Protein AF-A0A5A9F446-F1 (afdb_monomer)

Solvent-accessible surface area (backbone atoms only — not comparable to full-atom values): 9061 Å² total; per-residue (Å²): 143,81,90,74,82,76,74,80,66,69,53,64,56,58,34,40,73,33,50,29,67,24,49,44,49,49,41,59,72,68,71,54,53,64,66,54,51,12,60,74,43,64,48,52,54,71,54,45,56,20,44,58,66,33,23,40,86,97,67,76,42,74,45,83,50,59,18,28,50,13,19,19,51,30,15,50,76,72,70,46,64,44,44,70,60,36,80,88,79,65,28,34,51,27,69,52,49,49,49,51,30,40,51,48,7,56,79,64,70,62,89,44,54,56,54,39,61,55,52,20,50,37,39,53,48,97,44,53,57,55,54,57,17,29,56,64,39,33,39,97,86,70,44,78,27,80,37,43,46,35,55,24,12,21,53,36,14,39,71,71,42,44,63,47,46,52,70,89,114

Secondary structure (DSSP, 8-state):
----------SPPPP-PPPHHHHHHHHHHHT--HHHHHHHHT--HHHHHHHHHTB-TTT-PBPPPPTHHHHHHHHHHTTPPPTT-BTTTTBB-HHHHHHHHHHHHHHTT-SSPPPHHHHHHHTT-S-THHHHHHHHTB-TTS-B--B-HHHHHHHHHHHTTPPPP-TT-

Nearest PDB structures (foldseek):
  3rzz-assembly1_A-2  TM=8.572E-01  e=8.083E-01  Streptomyces viridochromogenes
  3gbf-assembly1_A-2  TM=8.250E-01  e=7.220E-01  Streptomyces viridochromogenes
  3g7d-assembly1_A-2  TM=8.232E-01  e=7.639E-01  Streptomyces viridochromogenes
  4yar-assembly1_A  TM=4.688E-01  e=6.450E-01  Streptomyces viridochromogenes
  6ugl-assembly1_B  TM=5.255E-01  e=4.152E+00  Vibrio cholerae O1 str. 2010EL-1786

Radius of gyration: 16.77 Å; Cα contacts (8 Å, |Δi|>4): 287; chains: 1; bounding box: 61×43×39 Å

Sequence (169 aa):
MTSTSDATMPRAVNAAIMTSDAFVCWLHTMQWTHAKAAQELGLSMSRIDEMLRGAKRGTNTPTTIPAYMSLACAALAEGLPPFAWDEEKGVMPPEDFERWRAEMGRELDLGKPVPFRQIAGMLRLSSVETPAYWARGVRRDGKPAPIYRDRALALNALLHGLMPWTAER

pLDDT: mean 90.63, std 13.73, range [35.06, 98.56]

Structure (mmCIF, N/CA/C/O backbone):
data_AF-A0A5A9F446-F1
#
_entry.id   AF-A0A5A9F446-F1
#
loop_
_atom_site.group_PDB
_atom_site.id
_atom_site.type_symbol
_atom_site.label_atom_id
_atom_site.label_alt_id
_atom_site.label_comp_id
_atom_site.label_asym_id
_atom_site.label_entity_id
_atom_site.label_seq_id
_atom_site.pdbx_PDB_ins_code
_atom_site.Cartn_x
_atom_site.Cartn_y
_atom_site.Cartn_z
_atom_site.occupancy
_atom_site.B_iso_or_equiv
_atom_site.auth_seq_id
_atom_site.auth_comp_id
_atom_site.auth_asym_id
_atom_site.auth_atom_id
_atom_site.pdbx_PDB_model_num
ATOM 1 N N . MET A 1 1 ? -38.153 -23.830 5.288 1.00 49.09 1 MET A N 1
ATOM 2 C CA . MET A 1 1 ? -36.780 -24.308 5.546 1.00 49.09 1 MET A CA 1
ATOM 3 C C . MET A 1 1 ? -36.076 -24.453 4.212 1.00 49.09 1 MET A C 1
ATOM 5 O O . MET A 1 1 ? -36.347 -25.404 3.497 1.00 49.09 1 MET A O 1
ATOM 9 N N . THR A 1 2 ? -35.213 -23.499 3.889 1.00 35.06 2 THR A N 1
ATOM 10 C CA . THR A 1 2 ? -34.174 -23.617 2.862 1.00 35.06 2 THR A CA 1
ATOM 11 C C . THR A 1 2 ? -32.970 -22.884 3.428 1.00 35.06 2 THR A C 1
ATOM 13 O O . THR A 1 2 ? -32.864 -21.665 3.342 1.00 35.06 2 THR A O 1
ATOM 16 N N . SER A 1 3 ? -32.126 -23.647 4.119 1.00 43.19 3 SER A N 1
ATOM 17 C CA . SER A 1 3 ? -30.768 -23.242 4.451 1.00 43.19 3 SER A CA 1
ATOM 18 C C . SER A 1 3 ? -29.961 -23.181 3.165 1.00 43.19 3 SER A C 1
ATOM 20 O O . SER A 1 3 ? -29.812 -24.197 2.491 1.00 43.19 3 SER A O 1
ATOM 22 N N . THR A 1 4 ? -29.353 -22.041 2.878 1.00 41.59 4 THR A N 1
ATOM 23 C CA . THR A 1 4 ? -27.961 -22.045 2.432 1.00 41.59 4 THR A CA 1
ATOM 24 C C . THR A 1 4 ? -27.320 -20.797 3.000 1.00 41.59 4 THR A C 1
ATOM 26 O O . THR A 1 4 ? -27.620 -19.676 2.606 1.00 41.59 4 THR A O 1
ATOM 29 N N . SER A 1 5 ? -26.528 -21.026 4.038 1.00 47.19 5 SER A N 1
ATOM 30 C CA . SER A 1 5 ? -25.588 -20.081 4.600 1.00 47.19 5 SER A CA 1
ATOM 31 C C . SER A 1 5 ? -24.676 -19.610 3.475 1.00 47.19 5 SER A C 1
ATOM 33 O O . SER A 1 5 ? -23.777 -20.350 3.079 1.00 47.19 5 SER A O 1
ATOM 35 N N . ASP A 1 6 ? -24.920 -18.416 2.942 1.00 39.94 6 ASP A N 1
ATOM 36 C CA . ASP A 1 6 ? -23.925 -17.766 2.105 1.00 39.94 6 ASP A CA 1
ATOM 37 C C . ASP A 1 6 ? -22.851 -17.278 3.068 1.00 39.94 6 ASP A C 1
ATOM 39 O O . ASP A 1 6 ? -23.027 -16.320 3.825 1.00 39.94 6 ASP A O 1
ATOM 43 N N . ALA A 1 7 ? -21.812 -18.099 3.183 1.00 44.12 7 ALA A N 1
ATOM 44 C CA . ALA A 1 7 ? -20.715 -17.895 4.093 1.00 44.12 7 ALA A CA 1
ATOM 45 C C . ALA A 1 7 ? -20.132 -16.510 3.823 1.00 44.12 7 ALA A C 1
ATOM 47 O O . ALA A 1 7 ? -19.559 -16.254 2.766 1.00 44.12 7 ALA A O 1
ATOM 48 N N . THR A 1 8 ? -20.308 -15.635 4.809 1.00 42.69 8 THR A N 1
ATOM 49 C CA . THR A 1 8 ? -19.660 -14.344 4.983 1.00 42.69 8 THR A CA 1
ATOM 50 C C . THR A 1 8 ? -18.149 -14.528 4.866 1.00 42.69 8 THR A C 1
ATOM 52 O O . THR A 1 8 ? -17.439 -14.671 5.861 1.00 42.69 8 THR A O 1
ATOM 55 N N . MET A 1 9 ? -17.638 -14.582 3.637 1.00 42.84 9 MET A N 1
ATOM 56 C CA . MET A 1 9 ? -16.217 -14.426 3.375 1.00 42.84 9 MET A CA 1
ATOM 57 C C . MET A 1 9 ? -15.836 -13.081 3.998 1.00 42.84 9 MET A C 1
ATOM 59 O O . MET A 1 9 ? -16.507 -12.084 3.710 1.00 42.84 9 MET A O 1
ATOM 63 N N . PRO A 1 10 ? -14.830 -13.010 4.886 1.00 46.47 10 PRO A N 1
ATOM 64 C CA . PRO A 1 10 ? -14.373 -11.719 5.369 1.00 46.47 10 PRO A CA 1
ATOM 65 C C . PRO A 1 10 ? -13.977 -10.888 4.146 1.00 46.47 10 PRO A C 1
ATOM 67 O O . PRO A 1 10 ? -13.062 -11.261 3.415 1.00 46.47 10 PRO A O 1
ATOM 70 N N . ARG A 1 11 ? -14.701 -9.784 3.904 1.00 56.59 11 ARG A N 1
ATOM 71 C CA . ARG A 1 11 ? -14.502 -8.921 2.727 1.00 56.59 11 ARG A CA 1
ATOM 72 C C . ARG A 1 11 ? -13.058 -8.423 2.620 1.00 56.59 11 ARG A C 1
ATOM 74 O O . ARG A 1 11 ? -12.564 -8.230 1.520 1.00 56.59 11 ARG A O 1
ATOM 81 N N . ALA A 1 12 ? -12.345 -8.286 3.740 1.00 58.31 12 ALA A N 1
ATOM 82 C CA . ALA A 1 12 ? -10.907 -8.040 3.717 1.00 58.31 12 ALA A CA 1
ATOM 83 C C . ALA A 1 12 ? -10.097 -9.336 3.653 1.00 58.31 12 ALA A C 1
ATOM 85 O O . ALA A 1 12 ? -10.068 -10.135 4.592 1.00 58.31 12 ALA A O 1
ATOM 86 N N . VAL A 1 13 ? -9.334 -9.453 2.574 1.00 69.69 13 VAL A N 1
ATOM 87 C CA . VAL A 1 13 ? -8.358 -10.514 2.347 1.00 69.69 13 VAL A CA 1
ATOM 88 C C . VAL A 1 13 ? -6.972 -9.977 2.686 1.00 69.69 13 VAL A C 1
ATOM 90 O O . VAL A 1 13 ? -6.644 -8.829 2.383 1.00 69.69 13 VAL A O 1
ATOM 93 N N . ASN A 1 14 ? -6.136 -10.792 3.329 1.00 75.50 14 ASN A N 1
ATOM 94 C CA . ASN A 1 14 ? -4.763 -10.383 3.612 1.00 75.50 14 ASN A CA 1
ATOM 95 C C . ASN A 1 14 ? -3.980 -10.213 2.306 1.00 75.50 14 ASN A C 1
ATOM 97 O O . ASN A 1 14 ? -4.058 -11.052 1.411 1.00 75.50 14 ASN A O 1
ATOM 101 N N . ALA A 1 15 ? -3.152 -9.175 2.245 1.00 69.38 15 ALA A N 1
ATOM 102 C CA . ALA A 1 15 ? -2.220 -8.959 1.156 1.00 69.38 15 ALA A CA 1
ATOM 103 C C . ALA A 1 15 ? -1.286 -10.170 0.970 1.00 69.38 15 ALA A C 1
ATOM 105 O O . ALA A 1 15 ? -0.767 -10.739 1.943 1.00 69.38 15 ALA A O 1
ATOM 106 N N . ALA A 1 16 ? -1.027 -10.524 -0.288 1.00 79.75 16 ALA A N 1
ATOM 107 C CA . ALA A 1 16 ? -0.102 -11.583 -0.671 1.00 79.75 16 ALA A CA 1
ATOM 108 C C . ALA A 1 16 ? 1.198 -10.984 -1.217 1.00 79.75 16 ALA A C 1
ATOM 110 O O . ALA A 1 16 ? 1.198 -9.901 -1.802 1.00 79.75 16 ALA A O 1
ATOM 111 N N . ILE A 1 17 ? 2.323 -11.673 -1.010 1.00 84.19 17 ILE A N 1
ATOM 112 C CA . ILE A 1 17 ? 3.588 -11.263 -1.629 1.00 84.19 17 ILE A CA 1
ATOM 113 C C . ILE A 1 17 ? 3.426 -11.393 -3.144 1.00 84.19 17 ILE A C 1
ATOM 115 O O . ILE A 1 17 ? 3.103 -12.467 -3.643 1.00 84.19 17 ILE A O 1
ATOM 119 N N . MET A 1 18 ? 3.658 -10.295 -3.857 1.00 87.56 18 MET A N 1
ATOM 120 C CA . MET A 1 18 ? 3.643 -10.265 -5.314 1.00 87.56 18 MET A CA 1
ATOM 121 C C . MET A 1 18 ? 5.023 -10.674 -5.836 1.00 87.56 18 MET A C 1
ATO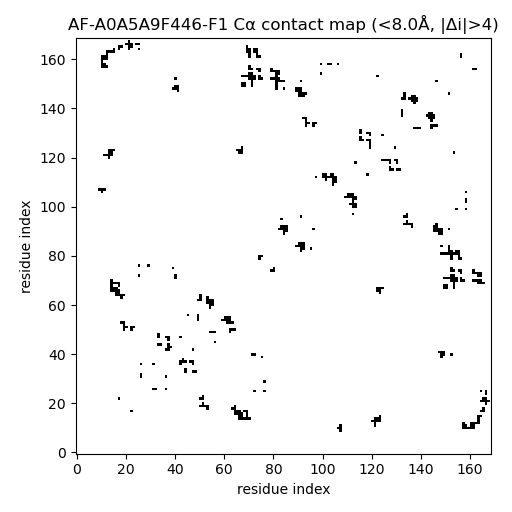M 123 O O . MET A 1 18 ? 6.042 -10.184 -5.348 1.00 87.56 18 MET A O 1
ATOM 127 N N . THR A 1 19 ? 5.080 -11.576 -6.810 1.00 89.69 19 THR A N 1
ATOM 128 C CA . THR A 1 19 ? 6.338 -11.923 -7.486 1.00 89.69 19 THR A CA 1
ATOM 129 C C . THR A 1 19 ? 6.636 -10.939 -8.616 1.00 89.69 19 THR A C 1
ATOM 131 O O . THR A 1 19 ? 5.754 -10.201 -9.060 1.00 89.69 19 THR A O 1
ATOM 134 N N . SER A 1 20 ? 7.883 -10.941 -9.097 1.00 92.62 20 SER A N 1
ATOM 135 C CA . SER A 1 20 ? 8.272 -10.201 -10.305 1.00 92.62 20 SER A CA 1
ATOM 136 C C . SER A 1 20 ? 7.387 -10.587 -11.492 1.00 92.62 20 SER A C 1
ATOM 138 O O . SER A 1 20 ? 6.848 -9.713 -12.160 1.00 92.62 20 SER A O 1
ATOM 140 N N . ASP A 1 21 ? 7.158 -11.887 -11.688 1.00 91.62 21 ASP A N 1
ATOM 141 C CA . ASP A 1 21 ? 6.336 -12.409 -12.784 1.00 91.62 21 ASP A CA 1
ATOM 142 C C . ASP A 1 21 ? 4.885 -11.931 -12.680 1.00 91.62 21 ASP A C 1
ATOM 144 O O . ASP A 1 21 ? 4.328 -11.436 -13.655 1.00 91.62 21 ASP A O 1
ATOM 148 N N . ALA A 1 22 ? 4.293 -11.966 -11.480 1.00 92.62 22 ALA A N 1
ATOM 149 C CA . ALA A 1 22 ? 2.954 -11.424 -11.260 1.00 92.62 22 ALA A CA 1
ATOM 150 C C . ALA A 1 22 ? 2.886 -9.920 -11.574 1.00 92.62 22 ALA A C 1
ATOM 152 O O . ALA A 1 22 ? 1.883 -9.447 -12.109 1.00 92.62 22 ALA A O 1
ATOM 153 N N . PHE A 1 23 ? 3.942 -9.163 -11.257 1.00 95.94 23 PHE A N 1
ATOM 154 C CA . PHE A 1 23 ? 4.018 -7.732 -11.558 1.00 95.94 23 PHE A CA 1
ATOM 155 C C . PHE A 1 23 ? 4.180 -7.456 -13.057 1.00 95.94 23 PHE A C 1
ATOM 157 O O . PHE A 1 23 ? 3.561 -6.527 -13.574 1.00 95.94 23 PHE A O 1
ATOM 164 N N . VAL A 1 24 ? 4.938 -8.291 -13.773 1.00 95.31 24 VAL A N 1
ATOM 165 C CA . VAL A 1 24 ? 5.030 -8.254 -15.240 1.00 95.31 24 VAL A CA 1
ATOM 166 C C . VAL A 1 24 ? 3.666 -8.547 -15.873 1.00 95.31 24 VAL A C 1
ATOM 168 O O . VAL A 1 24 ? 3.224 -7.780 -16.727 1.00 95.31 24 VAL A O 1
ATOM 171 N N . CYS A 1 25 ? 2.967 -9.595 -15.423 1.00 95.06 25 CYS A N 1
ATOM 172 C CA . CYS A 1 25 ? 1.619 -9.932 -15.891 1.00 95.06 25 CYS A CA 1
ATOM 173 C C . CYS A 1 25 ? 0.627 -8.788 -15.657 1.00 95.06 25 CYS A C 1
ATOM 175 O O . CYS A 1 25 ? -0.120 -8.425 -16.567 1.00 95.06 25 CYS A O 1
ATOM 177 N N . TRP A 1 26 ? 0.650 -8.180 -14.466 1.00 97.00 26 TRP A N 1
ATOM 178 C CA . TRP A 1 26 ? -0.162 -7.001 -14.167 1.00 97.00 26 TRP A CA 1
ATOM 179 C C . TRP A 1 26 ? 0.131 -5.862 -15.146 1.00 97.00 26 TRP A C 1
ATOM 181 O O . TRP A 1 26 ? -0.781 -5.365 -15.801 1.00 97.00 26 TRP A O 1
ATOM 191 N N . LEU A 1 27 ? 1.402 -5.481 -15.305 1.00 97.12 27 LEU A N 1
ATOM 192 C CA . LEU A 1 27 ? 1.781 -4.359 -16.162 1.00 97.12 27 LEU A CA 1
ATOM 193 C C . LEU A 1 27 ? 1.380 -4.589 -17.626 1.00 97.12 27 LEU A C 1
ATOM 195 O O . LEU A 1 27 ? 0.895 -3.670 -18.288 1.00 97.12 27 LEU A O 1
ATOM 199 N N . HIS A 1 28 ? 1.551 -5.822 -18.110 1.00 95.56 28 HIS A N 1
ATOM 200 C CA . HIS A 1 28 ? 1.115 -6.231 -19.441 1.00 95.56 28 HIS A CA 1
ATOM 201 C C . HIS A 1 28 ? -0.408 -6.127 -19.597 1.00 95.56 28 HIS A C 1
ATOM 203 O O . HIS A 1 28 ? -0.884 -5.598 -20.599 1.00 95.56 28 HIS A O 1
ATOM 209 N N . THR A 1 29 ? -1.171 -6.561 -18.589 1.00 96.25 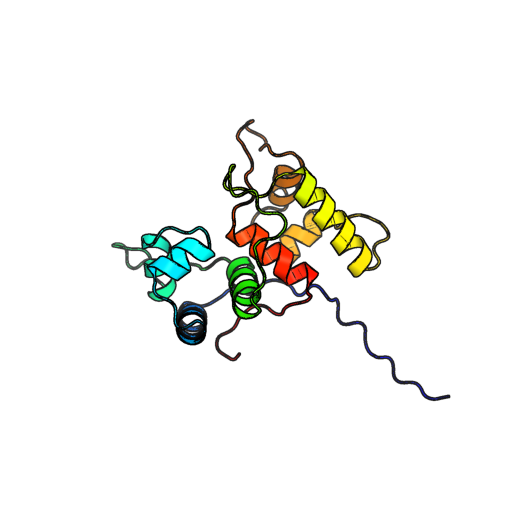29 THR A N 1
ATOM 210 C CA . THR A 1 29 ? -2.641 -6.464 -18.575 1.00 96.25 29 THR A CA 1
ATOM 211 C C . THR A 1 29 ? -3.112 -5.017 -18.632 1.00 96.25 29 THR A C 1
ATOM 213 O O . THR A 1 29 ? -4.030 -4.693 -19.381 1.00 96.25 29 THR A O 1
ATOM 216 N N . MET A 1 30 ? -2.440 -4.126 -17.904 1.00 97.50 30 MET A N 1
ATOM 217 C CA . MET A 1 30 ? -2.752 -2.698 -17.929 1.00 97.50 30 MET A CA 1
ATOM 218 C C . MET A 1 30 ? -2.393 -2.024 -19.261 1.00 97.50 30 MET A C 1
ATOM 220 O O . MET A 1 30 ? -2.850 -0.912 -19.515 1.00 97.50 30 MET A O 1
ATOM 224 N N . GLN A 1 31 ? -1.562 -2.659 -20.099 1.00 97.50 31 GLN A N 1
ATOM 225 C CA . GLN A 1 31 ? -0.997 -2.070 -21.321 1.00 97.50 31 GLN A CA 1
ATOM 226 C C . GLN A 1 31 ? -0.290 -0.730 -21.054 1.00 97.50 31 GLN A C 1
ATOM 228 O O . GLN A 1 31 ? -0.354 0.214 -21.845 1.00 97.50 31 GLN A O 1
ATOM 233 N N . TRP A 1 32 ? 0.374 -0.620 -19.903 1.00 97.75 32 TRP A N 1
ATOM 234 C CA . TRP A 1 32 ? 1.020 0.614 -19.468 1.00 97.75 32 TRP A CA 1
ATOM 235 C C . TRP A 1 32 ? 2.522 0.610 -19.723 1.00 97.75 32 TRP A C 1
ATOM 237 O O . TRP A 1 32 ? 3.195 -0.418 -19.698 1.00 97.75 32 TRP A O 1
ATOM 247 N N . THR A 1 33 ? 3.073 1.810 -19.900 1.00 97.56 33 THR A N 1
ATOM 248 C CA . THR A 1 33 ? 4.523 2.018 -19.877 1.00 97.56 33 THR A CA 1
ATOM 249 C C . THR A 1 33 ? 5.045 1.993 -18.440 1.00 97.56 33 THR A C 1
ATOM 251 O O . THR A 1 33 ? 4.305 2.256 -17.488 1.00 97.56 33 THR A O 1
ATOM 254 N N . HIS A 1 34 ? 6.352 1.767 -18.262 1.00 97.31 34 HIS A N 1
ATOM 255 C CA . HIS A 1 34 ? 6.980 1.823 -16.933 1.00 97.31 34 HIS A CA 1
ATOM 256 C C . HIS A 1 34 ? 6.788 3.201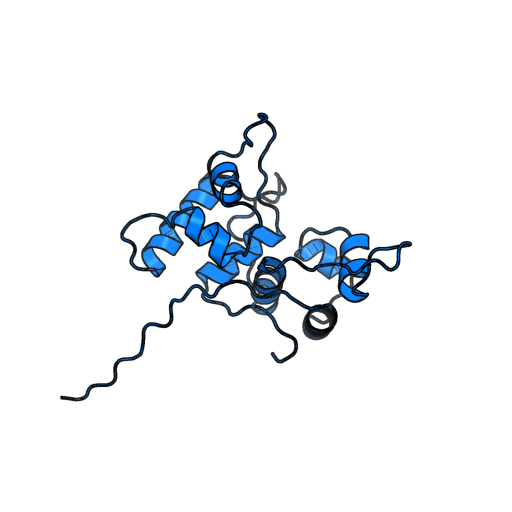 -16.280 1.00 97.31 34 HIS A C 1
ATOM 258 O O . HIS A 1 34 ? 6.570 3.290 -15.075 1.00 97.31 34 HIS A O 1
ATOM 264 N N . ALA A 1 35 ? 6.833 4.274 -17.078 1.00 98.12 35 ALA A N 1
ATOM 265 C CA . ALA A 1 35 ? 6.612 5.638 -16.608 1.00 98.12 35 ALA A CA 1
ATOM 266 C C . ALA A 1 35 ? 5.175 5.845 -16.105 1.00 98.12 35 ALA A C 1
ATOM 268 O O . ALA A 1 35 ? 4.979 6.421 -15.037 1.00 98.12 35 ALA A O 1
ATOM 269 N N . LYS A 1 36 ? 4.176 5.318 -16.826 1.00 98.06 36 LYS A N 1
ATOM 270 C CA . LYS A 1 36 ? 2.776 5.375 -16.393 1.00 98.06 36 LYS A CA 1
ATOM 271 C C . LYS A 1 36 ? 2.556 4.572 -15.110 1.00 98.06 36 LYS A C 1
ATOM 273 O O . LYS A 1 36 ? 1.944 5.084 -14.181 1.00 98.06 36 LYS A O 1
ATOM 278 N N . ALA A 1 37 ? 3.111 3.365 -15.017 1.00 97.88 37 ALA A N 1
ATOM 279 C CA . ALA A 1 37 ? 3.026 2.554 -13.803 1.00 97.88 37 ALA A CA 1
ATOM 280 C C . ALA A 1 37 ? 3.704 3.228 -12.598 1.00 97.88 37 ALA A C 1
ATOM 282 O O . ALA A 1 37 ? 3.148 3.229 -11.502 1.00 97.88 37 ALA A O 1
ATOM 283 N N . ALA A 1 38 ? 4.875 3.843 -12.805 1.00 97.94 38 ALA A N 1
ATOM 284 C CA . ALA A 1 38 ? 5.570 4.628 -11.787 1.00 97.94 38 ALA A CA 1
ATOM 285 C C . ALA A 1 38 ? 4.683 5.770 -11.270 1.00 97.94 38 ALA A C 1
ATOM 287 O O . ALA A 1 38 ? 4.510 5.915 -10.062 1.00 97.94 38 ALA A O 1
ATOM 288 N N . GLN A 1 39 ? 4.073 6.528 -12.183 1.00 97.31 39 GLN A N 1
ATOM 289 C CA . GLN A 1 39 ? 3.162 7.615 -11.842 1.00 97.31 39 GLN A CA 1
ATOM 290 C C . GLN A 1 39 ? 1.938 7.115 -11.062 1.00 97.31 39 GLN A C 1
ATOM 292 O O . GLN A 1 39 ? 1.654 7.632 -9.984 1.00 97.31 39 GLN A O 1
ATOM 297 N N . GLU A 1 40 ? 1.234 6.098 -11.566 1.00 97.81 40 GLU A N 1
ATOM 298 C CA . GLU A 1 40 ? -0.018 5.639 -10.951 1.00 97.81 40 GLU A CA 1
ATOM 299 C C . GLU A 1 40 ? 0.186 4.978 -9.588 1.00 97.81 40 GLU A C 1
ATOM 301 O O . GLU A 1 40 ? -0.627 5.174 -8.685 1.00 97.81 40 GLU A O 1
ATOM 306 N N . LEU A 1 41 ? 1.295 4.258 -9.398 1.00 97.56 41 LEU A N 1
ATOM 307 C CA . LEU A 1 41 ? 1.651 3.668 -8.105 1.00 97.56 41 LEU A CA 1
ATOM 308 C C . LEU A 1 41 ? 2.326 4.670 -7.152 1.00 97.56 41 LEU A C 1
ATOM 310 O O . LEU A 1 41 ? 2.487 4.371 -5.969 1.00 97.56 41 LEU A O 1
ATOM 314 N N . GLY A 1 42 ? 2.741 5.845 -7.635 1.00 96.75 42 GLY A N 1
ATOM 315 C CA . GLY A 1 42 ? 3.529 6.805 -6.856 1.00 96.75 42 GLY A CA 1
ATOM 316 C C . GLY A 1 42 ? 4.931 6.287 -6.509 1.00 96.75 42 GLY A C 1
ATOM 317 O O . GLY A 1 42 ? 5.418 6.485 -5.396 1.00 96.75 42 GLY A O 1
ATOM 318 N N . LEU A 1 43 ? 5.572 5.584 -7.445 1.00 96.75 43 LEU A N 1
ATOM 319 C CA . LEU A 1 43 ? 6.912 5.011 -7.313 1.00 96.75 43 LEU A CA 1
ATOM 320 C C . LEU A 1 43 ? 7.894 5.686 -8.275 1.00 96.75 43 LEU A C 1
ATOM 322 O O . LEU A 1 43 ? 7.513 6.314 -9.257 1.00 96.75 43 LEU A O 1
ATOM 326 N N . SER A 1 44 ? 9.194 5.522 -8.029 1.00 96.19 44 SER A N 1
ATOM 327 C CA . SER A 1 44 ? 10.208 5.925 -9.006 1.00 96.19 44 SER A CA 1
ATOM 328 C C . SER A 1 44 ? 10.295 4.916 -10.155 1.00 96.19 44 SER A C 1
ATOM 330 O O . SER A 1 44 ? 10.084 3.718 -9.958 1.00 96.19 44 SER A O 1
ATOM 332 N N . MET A 1 45 ? 10.705 5.368 -11.346 1.00 96.69 45 MET A N 1
ATOM 333 C CA . MET A 1 45 ? 10.972 4.461 -12.475 1.00 96.69 45 MET A CA 1
ATOM 334 C C . MET A 1 45 ? 11.999 3.383 -12.116 1.00 96.69 45 MET A C 1
ATOM 336 O O . MET A 1 45 ? 11.796 2.213 -12.415 1.00 96.69 45 MET A O 1
ATOM 340 N N . SER A 1 46 ? 13.056 3.753 -11.381 1.00 94.88 46 SER A N 1
ATOM 341 C CA . SER A 1 46 ? 14.052 2.781 -10.917 1.00 94.88 46 SER A CA 1
ATOM 342 C C . SER A 1 46 ? 13.421 1.683 -10.062 1.00 94.88 46 SER A C 1
ATOM 344 O O . SER A 1 46 ? 13.861 0.539 -10.129 1.00 94.88 46 SER A O 1
ATOM 346 N N . ARG A 1 47 ? 12.402 2.008 -9.255 1.00 95.06 47 ARG A N 1
ATOM 347 C CA . ARG A 1 47 ? 11.703 1.011 -8.447 1.00 95.06 47 ARG A CA 1
ATOM 348 C C . ARG A 1 47 ? 10.860 0.080 -9.316 1.00 95.06 47 ARG A C 1
ATOM 350 O O . ARG A 1 47 ? 10.889 -1.122 -9.072 1.00 95.06 47 ARG A O 1
ATOM 357 N N . ILE A 1 48 ? 10.172 0.608 -10.328 1.00 96.69 48 ILE A N 1
ATOM 358 C CA . ILE A 1 48 ? 9.442 -0.203 -11.316 1.00 96.69 48 ILE A CA 1
ATOM 359 C C . ILE A 1 48 ? 10.394 -1.180 -12.012 1.00 96.69 48 ILE A C 1
ATOM 361 O O . ILE A 1 48 ? 10.138 -2.381 -12.019 1.00 96.69 48 ILE A O 1
ATOM 365 N N . ASP A 1 49 ? 11.538 -0.697 -12.496 1.00 95.12 49 ASP A N 1
ATOM 366 C CA . ASP A 1 49 ? 12.520 -1.536 -13.187 1.00 95.12 49 ASP A CA 1
ATOM 367 C C . ASP A 1 49 ? 13.102 -2.631 -12.280 1.00 95.12 49 ASP A C 1
ATOM 369 O O . ASP A 1 49 ? 13.395 -3.734 -12.734 1.00 95.12 49 ASP A O 1
ATOM 373 N N . GLU A 1 50 ? 13.310 -2.347 -10.991 1.00 94.56 50 GLU A N 1
ATOM 374 C CA . GLU A 1 50 ? 13.689 -3.372 -10.013 1.00 94.56 50 GLU A CA 1
ATOM 375 C C . GLU A 1 50 ? 12.603 -4.418 -9.826 1.00 94.56 50 GLU A C 1
ATOM 377 O O . GLU A 1 50 ? 12.917 -5.606 -9.844 1.00 94.56 50 GLU A O 1
ATOM 382 N N . MET A 1 51 ? 11.352 -3.988 -9.655 1.00 94.81 51 MET A N 1
ATOM 383 C CA . MET A 1 51 ? 10.215 -4.882 -9.440 1.00 94.81 51 MET A CA 1
ATOM 384 C C . MET A 1 51 ? 9.968 -5.801 -10.636 1.00 94.81 51 MET A C 1
ATOM 386 O O . MET A 1 51 ? 9.688 -6.969 -10.412 1.00 94.81 51 MET A O 1
ATOM 390 N N . LEU A 1 52 ? 10.137 -5.307 -11.867 1.00 94.25 52 LEU A N 1
ATOM 391 C CA . LEU A 1 52 ? 10.020 -6.103 -13.095 1.00 94.25 52 LEU A CA 1
ATOM 392 C C . LEU A 1 52 ? 11.177 -7.088 -13.292 1.00 94.25 52 LEU A C 1
ATOM 394 O O . LEU A 1 52 ? 10.995 -8.144 -13.888 1.00 94.25 52 LEU A O 1
ATOM 398 N N . ARG A 1 53 ? 12.378 -6.740 -12.816 1.00 92.31 53 ARG A N 1
ATOM 399 C CA . ARG A 1 53 ? 13.567 -7.602 -12.904 1.00 92.31 53 ARG A CA 1
ATOM 400 C C . ARG A 1 53 ? 13.610 -8.665 -11.808 1.00 92.31 53 ARG A C 1
ATOM 402 O O . ARG A 1 53 ? 14.358 -9.629 -11.924 1.00 92.31 53 ARG A O 1
ATOM 409 N N . GLY A 1 54 ? 12.932 -8.437 -10.687 1.00 91.56 54 GLY A N 1
ATOM 410 C CA . GLY A 1 54 ? 13.067 -9.271 -9.495 1.00 91.56 54 GLY A CA 1
ATOM 411 C C . GLY A 1 54 ? 14.374 -9.044 -8.718 1.00 91.56 54 GLY A C 1
ATOM 412 O O . GLY A 1 54 ? 14.627 -9.736 -7.734 1.00 91.56 54 GLY A O 1
ATOM 413 N N . ALA A 1 55 ? 15.200 -8.061 -9.100 1.00 89.94 55 ALA A N 1
ATOM 414 C CA . ALA A 1 55 ? 16.497 -7.787 -8.475 1.00 89.94 55 ALA A CA 1
ATOM 415 C C . ALA A 1 55 ? 16.834 -6.288 -8.428 1.00 89.94 55 ALA A C 1
ATOM 417 O O . ALA A 1 55 ? 16.525 -5.528 -9.355 1.00 89.94 55 ALA A O 1
ATOM 418 N N . LYS A 1 56 ? 17.509 -5.877 -7.348 1.00 86.06 56 LYS A N 1
ATOM 419 C CA . LYS A 1 56 ? 18.032 -4.522 -7.137 1.00 86.06 56 LYS A CA 1
ATOM 420 C C . LYS A 1 56 ? 19.060 -4.154 -8.199 1.00 86.06 56 LYS A C 1
ATOM 422 O O . LYS A 1 56 ? 19.850 -4.992 -8.645 1.00 86.06 56 LYS A O 1
ATOM 427 N N . ARG A 1 57 ? 19.080 -2.879 -8.584 1.00 83.31 57 ARG A N 1
ATOM 428 C CA . ARG A 1 57 ? 20.008 -2.391 -9.607 1.00 83.31 57 ARG A CA 1
ATOM 429 C C . ARG A 1 57 ? 21.460 -2.512 -9.126 1.00 83.31 57 ARG A C 1
ATOM 431 O O . ARG A 1 57 ? 21.803 -2.041 -8.049 1.00 83.31 57 ARG A O 1
ATOM 438 N N . GLY A 1 58 ? 22.319 -3.115 -9.948 1.00 84.25 58 GLY A N 1
ATOM 439 C CA . GLY A 1 58 ? 23.771 -3.152 -9.731 1.00 84.25 58 GLY A CA 1
ATOM 440 C C . GLY A 1 58 ? 24.283 -4.170 -8.706 1.00 84.25 58 GLY A C 1
ATOM 441 O O . GLY A 1 58 ? 25.492 -4.347 -8.624 1.00 84.25 58 GLY A O 1
ATOM 442 N N . THR A 1 59 ? 23.416 -4.857 -7.953 1.00 80.81 59 THR A N 1
ATOM 443 C CA . THR A 1 59 ? 23.858 -5.789 -6.894 1.00 80.81 59 THR A CA 1
ATOM 444 C C . THR A 1 59 ? 23.380 -7.231 -7.073 1.00 80.81 59 THR A C 1
ATOM 446 O O . THR A 1 59 ? 23.732 -8.076 -6.253 1.00 80.81 59 THR A O 1
ATOM 449 N N . ASN A 1 60 ? 22.543 -7.522 -8.084 1.00 79.50 60 ASN A N 1
ATOM 450 C CA . ASN A 1 60 ? 21.837 -8.806 -8.281 1.00 79.50 60 ASN A CA 1
ATOM 451 C C . ASN A 1 60 ? 21.091 -9.328 -7.037 1.00 79.50 60 ASN A C 1
ATOM 453 O O . ASN A 1 60 ? 20.637 -10.469 -7.001 1.00 79.50 60 ASN A O 1
ATOM 457 N N . THR A 1 61 ? 20.930 -8.497 -6.006 1.00 86.44 61 THR A N 1
ATOM 458 C CA . THR A 1 61 ? 20.219 -8.872 -4.789 1.00 86.44 61 THR A CA 1
ATOM 459 C C . THR A 1 61 ? 18.733 -8.962 -5.109 1.00 86.44 61 THR A C 1
ATOM 461 O O . THR A 1 61 ? 18.213 -8.009 -5.697 1.00 86.44 61 THR A O 1
ATOM 464 N N . PRO A 1 62 ? 18.027 -10.027 -4.697 1.00 85.44 62 PRO A N 1
ATOM 465 C CA . PRO A 1 62 ? 16.592 -10.131 -4.912 1.00 85.44 62 PRO A CA 1
ATOM 466 C C . PRO A 1 62 ? 15.852 -8.889 -4.412 1.00 85.44 62 PRO A C 1
ATOM 468 O O . PRO A 1 62 ? 16.124 -8.372 -3.322 1.00 85.44 62 PRO A O 1
ATOM 471 N N . THR A 1 63 ? 14.922 -8.392 -5.222 1.00 86.56 63 THR A N 1
ATOM 472 C CA . THR A 1 63 ? 14.003 -7.341 -4.798 1.00 86.56 63 THR A CA 1
ATOM 473 C C . THR A 1 63 ? 12.765 -7.994 -4.207 1.00 86.56 63 THR A C 1
ATOM 475 O O . THR A 1 63 ? 12.190 -8.913 -4.784 1.00 86.56 63 THR A O 1
ATOM 478 N N . THR A 1 64 ? 12.327 -7.518 -3.050 1.00 85.25 64 THR A N 1
ATOM 479 C CA . THR A 1 64 ? 11.036 -7.921 -2.493 1.00 85.25 64 THR A CA 1
ATOM 480 C C . THR A 1 64 ? 9.994 -6.897 -2.909 1.00 85.25 64 THR A C 1
ATOM 482 O O . THR A 1 64 ? 10.181 -5.698 -2.673 1.00 85.25 64 THR A O 1
ATOM 485 N N . ILE A 1 65 ? 8.895 -7.353 -3.509 1.00 91.31 65 ILE A N 1
ATOM 486 C CA . ILE A 1 65 ? 7.703 -6.529 -3.702 1.00 91.31 65 ILE A CA 1
ATOM 487 C C . ILE A 1 65 ? 6.857 -6.647 -2.428 1.00 91.31 65 ILE A C 1
ATOM 489 O O . ILE A 1 65 ? 6.475 -7.757 -2.050 1.00 91.31 65 ILE A O 1
ATOM 493 N N . PRO A 1 66 ? 6.589 -5.537 -1.718 1.00 90.88 66 PRO A N 1
ATOM 494 C CA . PRO A 1 66 ? 5.768 -5.575 -0.517 1.00 90.88 66 PRO A CA 1
ATOM 495 C C . PRO A 1 66 ? 4.369 -6.107 -0.814 1.00 90.88 66 PRO A C 1
ATOM 497 O O . PRO A 1 66 ? 3.788 -5.790 -1.847 1.00 90.88 66 PRO A O 1
ATOM 500 N N . ALA A 1 67 ? 3.803 -6.870 0.117 1.00 91.69 67 ALA A N 1
ATOM 501 C CA . ALA A 1 67 ? 2.540 -7.556 -0.117 1.00 91.69 67 ALA A CA 1
ATOM 502 C C . ALA A 1 67 ? 1.383 -6.598 -0.438 1.00 91.69 67 ALA A C 1
ATOM 504 O O . ALA A 1 67 ? 0.626 -6.866 -1.363 1.00 91.69 67 ALA A O 1
ATOM 505 N N . TYR A 1 68 ? 1.272 -5.448 0.239 1.00 95.06 68 TYR A N 1
ATOM 506 C CA . TYR A 1 68 ? 0.233 -4.451 -0.064 1.00 95.06 68 TYR A CA 1
ATOM 507 C C . TYR A 1 68 ? 0.261 -3.961 -1.525 1.00 95.06 68 TYR A C 1
ATOM 509 O O . TYR A 1 68 ? -0.745 -3.463 -2.017 1.00 95.06 68 TYR A O 1
ATOM 517 N N . MET A 1 69 ? 1.381 -4.116 -2.241 1.00 96.56 69 MET A N 1
ATOM 518 C CA . MET A 1 69 ? 1.476 -3.745 -3.652 1.00 96.56 69 MET A CA 1
ATOM 519 C C . MET A 1 69 ? 0.568 -4.605 -4.534 1.00 96.56 69 MET A C 1
ATOM 521 O O . MET A 1 69 ? 0.027 -4.100 -5.509 1.00 96.56 69 MET A O 1
ATOM 525 N N . SER A 1 70 ? 0.342 -5.872 -4.168 1.00 96.50 70 SER A N 1
ATOM 526 C CA . SER A 1 70 ? -0.618 -6.737 -4.869 1.00 96.50 70 SER A CA 1
ATOM 527 C C . SER A 1 70 ? -2.042 -6.172 -4.814 1.00 96.50 70 SER A C 1
ATOM 529 O O . SER A 1 70 ? -2.764 -6.229 -5.805 1.00 96.50 70 SER A O 1
ATOM 531 N N . LEU A 1 71 ? -2.430 -5.572 -3.683 1.00 97.44 71 LEU A N 1
ATOM 532 C CA . LEU A 1 71 ? -3.712 -4.886 -3.513 1.00 97.44 71 LEU A CA 1
ATOM 533 C C . LEU A 1 71 ? -3.734 -3.552 -4.261 1.00 97.44 71 LEU A C 1
ATOM 535 O O . LEU A 1 71 ? -4.726 -3.233 -4.905 1.00 97.44 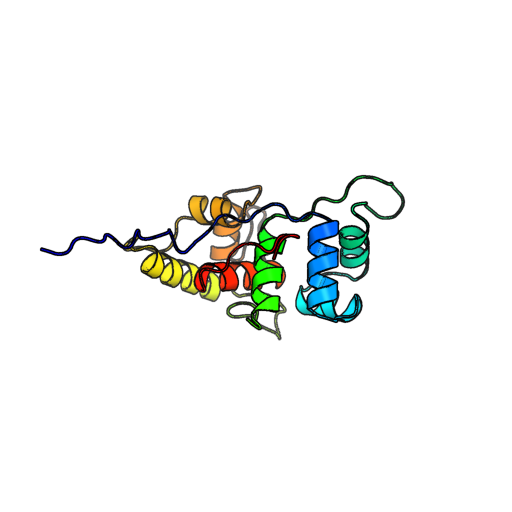71 LEU A O 1
ATOM 539 N N . ALA A 1 72 ? -2.637 -2.791 -4.230 1.00 98.12 72 ALA A N 1
ATOM 540 C CA . ALA A 1 72 ? -2.538 -1.545 -4.988 1.00 98.12 72 ALA A CA 1
ATOM 541 C C . ALA A 1 72 ? -2.686 -1.778 -6.504 1.00 98.12 72 ALA A C 1
ATOM 543 O O . ALA A 1 72 ? -3.424 -1.062 -7.177 1.00 98.12 72 ALA A O 1
ATOM 544 N N . CYS A 1 73 ? -2.036 -2.821 -7.025 1.00 98.12 73 CYS A N 1
ATOM 545 C CA . CYS A 1 73 ? -2.165 -3.251 -8.416 1.00 98.12 73 CYS A CA 1
ATOM 546 C C . CYS A 1 73 ? -3.594 -3.716 -8.732 1.00 98.12 73 CYS A C 1
ATOM 548 O O . CYS A 1 73 ? -4.127 -3.366 -9.783 1.00 98.12 73 CYS A O 1
ATOM 550 N N . ALA A 1 74 ? -4.233 -4.453 -7.815 1.00 97.31 74 ALA A N 1
ATOM 551 C CA . AL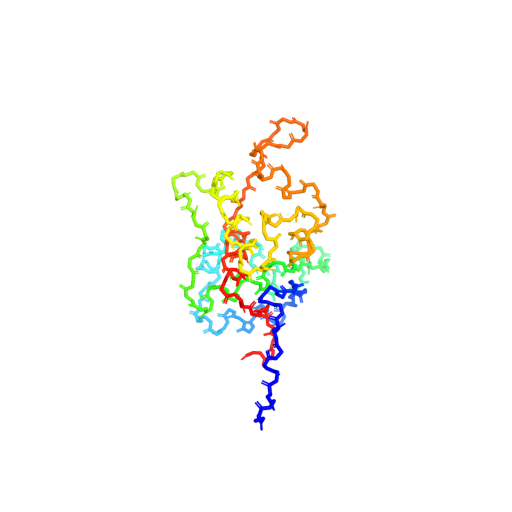A A 1 74 ? -5.626 -4.869 -7.964 1.00 97.31 74 ALA A CA 1
ATOM 552 C C . ALA A 1 74 ? -6.589 -3.673 -8.020 1.00 97.31 74 ALA A C 1
ATOM 554 O O . ALA A 1 74 ? -7.443 -3.651 -8.897 1.00 97.31 74 ALA A O 1
ATOM 555 N N . ALA A 1 75 ? -6.419 -2.662 -7.158 1.00 98.12 75 ALA A N 1
ATOM 556 C CA . ALA A 1 75 ? -7.207 -1.428 -7.220 1.00 98.12 75 ALA A CA 1
ATOM 557 C C . ALA A 1 75 ? -7.105 -0.764 -8.598 1.00 98.12 75 ALA A C 1
ATOM 559 O O . ALA A 1 75 ? -8.126 -0.473 -9.211 1.00 98.12 75 ALA A O 1
ATOM 560 N N . LEU A 1 76 ? -5.886 -0.581 -9.112 1.00 98.44 76 LEU A N 1
ATOM 561 C CA . LEU A 1 76 ? -5.680 0.048 -10.418 1.00 98.44 76 LEU A CA 1
ATOM 562 C C . LEU A 1 76 ? -6.261 -0.775 -11.573 1.00 98.44 76 LEU A C 1
ATOM 564 O O . LEU A 1 76 ? -6.801 -0.192 -12.510 1.00 98.44 76 LEU A O 1
ATOM 568 N N . ALA A 1 77 ? -6.181 -2.106 -11.506 1.00 97.75 77 ALA A N 1
ATOM 569 C CA . ALA A 1 77 ? -6.772 -2.985 -12.515 1.00 97.75 77 ALA A CA 1
ATOM 570 C C . ALA A 1 77 ? -8.306 -2.895 -12.558 1.00 97.75 77 ALA A C 1
ATOM 572 O O . ALA A 1 77 ? -8.890 -2.990 -13.632 1.00 97.75 77 ALA A O 1
ATOM 573 N N . GLU A 1 78 ? -8.945 -2.638 -11.415 1.00 97.44 78 GLU A N 1
ATOM 574 C CA . GLU A 1 78 ? -10.386 -2.360 -11.317 1.00 97.44 78 GLU A CA 1
ATOM 575 C C . GLU A 1 78 ? -10.739 -0.885 -11.590 1.00 97.44 78 GLU A C 1
ATOM 577 O O . GLU A 1 78 ? -11.885 -0.470 -11.428 1.00 97.44 78 GLU A O 1
ATOM 582 N N . GLY A 1 79 ? -9.763 -0.054 -11.972 1.00 97.81 79 GLY A N 1
ATOM 583 C CA . GLY A 1 79 ? -9.975 1.374 -12.215 1.00 97.81 79 GLY A CA 1
ATOM 584 C C . GLY A 1 79 ? -10.237 2.199 -10.950 1.00 97.81 79 GLY A C 1
ATOM 585 O O . GLY A 1 79 ? -10.739 3.319 -11.044 1.00 97.81 79 GLY A O 1
ATOM 586 N N . LEU A 1 80 ? -9.903 1.678 -9.765 1.00 97.88 80 LEU A N 1
ATOM 587 C CA . LEU A 1 80 ? -10.072 2.398 -8.506 1.00 97.88 80 LEU A CA 1
ATOM 588 C C . LEU A 1 80 ? -8.944 3.421 -8.289 1.00 97.88 80 LEU A C 1
ATOM 590 O O . LEU A 1 80 ? -7.763 3.082 -8.426 1.00 97.88 80 LEU A O 1
ATOM 594 N N . PRO A 1 81 ? -9.273 4.657 -7.873 1.00 97.50 81 PRO A N 1
ATOM 595 C CA . PRO A 1 81 ? -8.273 5.645 -7.490 1.00 97.50 81 PRO A CA 1
ATOM 596 C C . PRO A 1 81 ? -7.677 5.331 -6.103 1.00 97.50 81 PRO A C 1
ATOM 598 O O . PRO A 1 81 ? -8.242 4.538 -5.342 1.00 97.50 81 PRO A O 1
ATOM 601 N N . PRO A 1 82 ? -6.558 5.967 -5.713 1.00 98.12 82 PRO A N 1
ATOM 602 C CA . PRO A 1 82 ? -6.123 5.969 -4.316 1.00 98.12 82 PRO A CA 1
ATOM 603 C C . PRO A 1 82 ? -7.214 6.573 -3.412 1.00 98.12 82 PRO A C 1
ATOM 605 O O . PRO A 1 82 ? -7.796 7.608 -3.740 1.00 98.12 82 PRO A O 1
ATOM 608 N N . PHE A 1 83 ? -7.499 5.941 -2.269 1.00 97.88 83 PHE A N 1
ATOM 609 C CA . PHE A 1 83 ? -8.536 6.425 -1.352 1.00 97.88 83 PHE A CA 1
ATOM 610 C C . PHE A 1 83 ? -8.165 7.801 -0.787 1.00 97.88 83 PHE A C 1
ATOM 612 O O . PHE A 1 83 ? -7.114 7.940 -0.165 1.00 97.88 83 PHE A O 1
ATOM 619 N N . ALA A 1 84 ? -9.052 8.786 -0.972 1.00 96.62 84 ALA A N 1
ATOM 620 C CA . ALA A 1 84 ? -8.939 10.130 -0.396 1.00 96.62 84 ALA A CA 1
ATOM 621 C C . ALA A 1 84 ? -7.548 10.765 -0.571 1.00 96.62 84 ALA A C 1
ATOM 623 O O . ALA A 1 84 ? -6.945 11.290 0.363 1.00 96.62 84 ALA A O 1
ATOM 624 N N . TRP A 1 85 ? -7.011 10.640 -1.779 1.00 97.25 85 TRP A N 1
ATOM 625 C CA . TRP A 1 85 ? -5.699 11.160 -2.111 1.00 97.25 85 TRP A CA 1
ATOM 626 C C . TRP A 1 85 ? -5.724 12.680 -2.265 1.00 97.25 85 TRP A C 1
ATOM 628 O O . TRP A 1 85 ? -6.517 13.213 -3.041 1.00 97.25 85 TRP A O 1
ATOM 638 N N . ASP A 1 86 ? -4.834 13.366 -1.551 1.00 96.81 86 ASP A N 1
ATOM 639 C CA . ASP A 1 86 ? -4.619 14.801 -1.697 1.00 96.81 86 ASP A CA 1
ATOM 640 C C . ASP A 1 86 ? -3.522 15.027 -2.750 1.00 96.81 86 ASP A C 1
ATOM 642 O O . ASP A 1 86 ? -2.337 14.798 -2.490 1.00 96.81 86 ASP A O 1
ATOM 646 N N . GLU A 1 87 ? -3.919 15.436 -3.960 1.00 93.94 87 GLU A N 1
ATOM 647 C CA . GLU A 1 87 ? -2.983 15.684 -5.069 1.00 93.94 87 GLU A CA 1
ATOM 648 C C . GLU A 1 87 ? -2.055 16.883 -4.804 1.00 93.94 87 GLU A C 1
ATOM 650 O O . GLU A 1 87 ? -0.940 16.910 -5.320 1.00 93.94 87 GLU A O 1
ATOM 655 N N . GLU A 1 88 ? -2.466 17.852 -3.978 1.00 95.06 88 GLU A N 1
ATOM 656 C CA . GLU A 1 88 ? -1.633 19.011 -3.636 1.00 95.06 88 GLU A CA 1
ATOM 657 C C . GLU A 1 88 ? -0.525 18.611 -2.658 1.00 95.06 88 GLU A C 1
ATOM 659 O O . GLU A 1 88 ? 0.643 18.963 -2.839 1.00 95.06 88 GLU A O 1
ATOM 664 N N . LYS A 1 89 ? -0.873 17.831 -1.630 1.00 94.12 89 LYS A N 1
ATOM 665 C CA . LYS A 1 89 ? 0.092 17.375 -0.618 1.00 94.12 89 LYS A CA 1
ATOM 666 C C . LYS A 1 89 ? 0.858 16.122 -1.039 1.00 94.12 89 LYS A C 1
ATOM 668 O O . LYS A 1 89 ? 1.867 15.790 -0.413 1.00 94.12 89 LYS A O 1
ATOM 673 N N . GLY A 1 90 ? 0.382 15.407 -2.05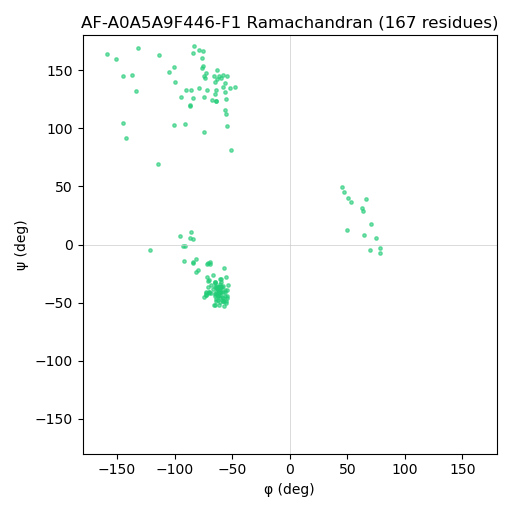7 1.00 95.31 90 GLY A N 1
ATOM 674 C CA . GLY A 1 90 ? 0.970 14.158 -2.535 1.00 95.31 90 GLY A CA 1
ATOM 675 C C . GLY A 1 90 ? 0.954 13.044 -1.485 1.00 95.31 90 GLY A C 1
ATOM 676 O O . GLY A 1 90 ? 1.879 12.227 -1.444 1.00 95.31 90 GLY A O 1
ATOM 677 N N . VAL A 1 91 ? -0.053 13.036 -0.606 1.00 97.38 91 VAL A N 1
ATOM 678 C CA . VAL A 1 91 ? -0.259 12.040 0.458 1.00 97.38 91 VAL A CA 1
ATOM 679 C C . VAL A 1 91 ? -1.749 11.890 0.763 1.00 97.38 91 VAL A C 1
ATOM 681 O O . VAL A 1 91 ? -2.536 12.789 0.501 1.00 97.38 91 VAL A O 1
ATOM 684 N N . MET A 1 92 ? -2.145 10.779 1.377 1.00 97.75 92 MET A N 1
ATOM 685 C CA . MET A 1 92 ? -3.461 10.665 2.009 1.00 97.75 92 MET A CA 1
ATOM 686 C C . MET A 1 92 ? -3.406 11.259 3.437 1.00 97.75 92 MET A C 1
ATOM 688 O O . MET A 1 92 ? -2.538 10.847 4.220 1.00 97.75 92 MET A O 1
ATOM 692 N N . PRO A 1 93 ? -4.290 12.213 3.791 1.00 97.44 93 PRO A N 1
ATOM 693 C CA . PRO A 1 93 ? -4.334 12.815 5.124 1.00 97.44 93 PRO A CA 1
ATOM 694 C C . PRO A 1 93 ? -4.680 11.826 6.260 1.00 97.44 93 PRO A C 1
ATOM 696 O O . PRO A 1 93 ? -5.423 10.861 6.047 1.00 97.44 93 PRO A O 1
ATOM 699 N N . PRO A 1 94 ? -4.183 12.050 7.495 1.00 97.44 94 PRO A N 1
ATOM 700 C CA . PRO A 1 94 ? -4.496 11.211 8.658 1.00 97.44 94 PRO A CA 1
ATOM 701 C C . PRO A 1 94 ? -5.995 11.081 8.966 1.00 97.44 94 PRO A C 1
ATOM 703 O O . PRO A 1 94 ? -6.471 9.999 9.309 1.00 97.44 94 PRO A O 1
ATOM 706 N N . GLU A 1 95 ? -6.755 12.164 8.823 1.00 97.81 95 GLU A N 1
ATOM 707 C CA . GLU A 1 95 ? -8.201 12.200 9.042 1.00 97.81 95 GLU A CA 1
ATOM 708 C C . GLU A 1 95 ? -8.959 11.299 8.060 1.00 97.81 95 GLU A C 1
ATOM 710 O O . GLU A 1 95 ? -9.902 10.601 8.442 1.00 97.81 95 GLU A O 1
ATOM 715 N N . ASP A 1 96 ? -8.500 11.238 6.810 1.00 98.38 96 ASP A N 1
ATOM 716 C CA . ASP A 1 96 ? -9.061 10.351 5.802 1.00 98.38 96 ASP A CA 1
ATOM 717 C C . ASP A 1 96 ? -8.728 8.888 6.106 1.00 98.38 96 ASP A C 1
ATOM 719 O O . ASP A 1 96 ? -9.527 7.992 5.825 1.00 98.38 96 ASP A O 1
ATOM 723 N N . PHE A 1 97 ? -7.584 8.625 6.743 1.00 98.38 97 PHE A N 1
ATOM 724 C CA . PHE A 1 97 ? -7.227 7.281 7.195 1.00 98.38 97 PHE A CA 1
ATOM 725 C C . PHE A 1 97 ? -8.103 6.822 8.351 1.00 98.38 97 PHE A C 1
ATOM 727 O O . PHE A 1 97 ? -8.581 5.688 8.342 1.00 98.38 97 PHE A O 1
ATOM 734 N N . GLU A 1 98 ? -8.391 7.700 9.308 1.00 98.31 98 GLU A N 1
ATOM 735 C CA . GLU A 1 98 ? -9.371 7.411 10.356 1.00 98.31 98 GLU A CA 1
ATOM 736 C C . GLU A 1 98 ? -10.780 7.197 9.786 1.00 98.31 98 GLU A C 1
ATOM 738 O O . GLU A 1 98 ? -11.476 6.270 10.216 1.00 98.31 98 GLU A O 1
ATOM 743 N N . ARG A 1 99 ? -11.181 7.960 8.756 1.00 98.31 99 ARG A N 1
ATOM 744 C CA . ARG A 1 99 ? -12.443 7.712 8.040 1.00 98.31 99 ARG A CA 1
ATOM 745 C C . ARG A 1 99 ? -12.459 6.323 7.410 1.00 98.31 99 ARG A C 1
ATOM 747 O O . ARG A 1 99 ? -13.408 5.575 7.645 1.00 98.31 99 ARG A O 1
ATOM 754 N N . TRP A 1 100 ? -11.406 5.957 6.678 1.00 98.12 100 TRP A N 1
ATOM 755 C CA . TRP A 1 100 ? -11.274 4.621 6.094 1.00 98.12 100 TRP A CA 1
ATOM 756 C C . TRP A 1 100 ? -11.369 3.527 7.167 1.00 98.12 100 TRP A C 1
ATOM 758 O O . TRP A 1 100 ? -12.107 2.557 7.005 1.00 98.12 100 TRP A O 1
ATOM 768 N N . ARG A 1 101 ? -10.689 3.694 8.311 1.00 98.00 101 ARG A N 1
ATOM 769 C CA . ARG A 1 101 ? -10.742 2.728 9.423 1.00 98.00 101 ARG A CA 1
ATOM 770 C C . ARG A 1 101 ? -12.152 2.554 9.971 1.00 98.00 101 ARG A C 1
ATOM 772 O O . ARG A 1 101 ? -12.522 1.436 10.329 1.00 98.00 101 ARG A O 1
ATOM 779 N N . ALA A 1 102 ? -12.907 3.641 10.096 1.00 97.94 102 ALA A N 1
ATOM 780 C CA . ALA A 1 102 ? -14.283 3.605 10.571 1.00 97.94 102 ALA A CA 1
ATOM 781 C C . ALA A 1 102 ? -15.212 2.918 9.562 1.00 97.94 102 ALA A C 1
ATOM 783 O O . ALA A 1 102 ? -16.052 2.115 9.960 1.00 97.94 102 ALA A O 1
ATOM 784 N N . GLU A 1 103 ? -15.043 3.200 8.270 1.00 97.38 103 GLU A N 1
ATOM 785 C CA . GLU A 1 103 ? -15.823 2.593 7.190 1.00 97.38 103 GLU A CA 1
ATOM 786 C C . GLU A 1 103 ? -15.570 1.093 7.076 1.00 97.38 103 GLU A C 1
ATOM 788 O O . GLU A 1 103 ? -16.499 0.301 7.216 1.00 97.38 103 GLU A O 1
ATOM 793 N N . MET A 1 104 ? -14.302 0.694 6.989 1.00 95.25 104 MET A N 1
ATOM 794 C CA . MET A 1 104 ? -13.910 -0.712 6.980 1.00 95.25 104 MET A CA 1
ATOM 795 C C . MET A 1 104 ? -14.361 -1.443 8.258 1.00 95.25 104 MET A C 1
ATOM 797 O O . MET A 1 104 ? -14.685 -2.626 8.231 1.00 95.25 104 MET A O 1
ATOM 801 N N . GLY A 1 105 ? -14.412 -0.745 9.397 1.00 96.12 105 GLY A N 1
ATOM 802 C CA . GLY A 1 105 ? -14.917 -1.301 10.653 1.00 96.12 105 GLY A CA 1
ATOM 803 C C . GLY A 1 105 ? -16.407 -1.651 10.607 1.00 96.12 105 GLY A C 1
ATOM 804 O O . GLY A 1 105 ? -16.810 -2.635 11.225 1.00 96.12 105 GLY A O 1
ATOM 805 N N . ARG A 1 106 ? -17.210 -0.883 9.855 1.00 94.94 106 ARG A N 1
ATOM 806 C CA . ARG A 1 106 ? -18.622 -1.200 9.584 1.00 94.94 106 ARG A CA 1
ATOM 807 C C . ARG A 1 106 ? -18.750 -2.368 8.612 1.00 94.94 106 ARG A C 1
ATOM 809 O O . ARG A 1 106 ? -19.526 -3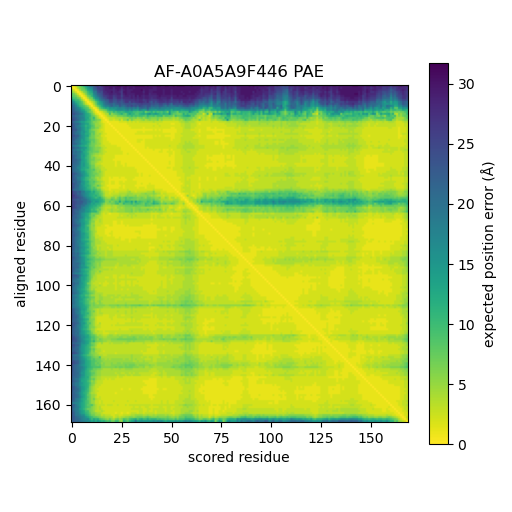.274 8.882 1.00 94.94 106 ARG A O 1
ATOM 816 N N . GLU A 1 107 ? -17.948 -2.382 7.548 1.00 91.62 107 GLU A N 1
ATOM 817 C CA . GLU A 1 107 ? -17.926 -3.480 6.566 1.00 91.62 107 GLU A CA 1
ATOM 818 C C . GLU A 1 107 ? -17.567 -4.837 7.187 1.00 91.62 107 GLU A C 1
ATOM 820 O O . GLU A 1 107 ? -18.011 -5.884 6.723 1.00 91.62 107 GLU A O 1
ATOM 825 N N . LEU A 1 108 ? -16.767 -4.819 8.253 1.00 89.44 108 LEU A N 1
ATOM 826 C CA . LEU A 1 108 ? -16.365 -6.004 9.009 1.00 89.44 108 LEU A CA 1
ATOM 827 C C . LEU A 1 108 ? -17.245 -6.280 10.241 1.00 89.44 108 LEU A C 1
ATOM 829 O O . LEU A 1 108 ? -16.885 -7.142 11.040 1.00 89.44 108 LEU A O 1
ATOM 833 N N . ASP A 1 109 ? -18.343 -5.539 10.423 1.00 93.44 109 ASP A N 1
ATOM 834 C CA . ASP A 1 109 ? -19.273 -5.651 11.557 1.00 93.44 109 ASP A CA 1
ATOM 835 C C . ASP A 1 109 ? -18.581 -5.632 12.940 1.00 93.44 109 ASP A C 1
ATOM 837 O O . ASP A 1 109 ? -18.899 -6.377 13.864 1.00 93.44 109 ASP A O 1
ATOM 841 N N . LEU A 1 110 ? -17.565 -4.775 13.099 1.00 92.81 110 LEU A N 1
ATOM 842 C CA . LEU A 1 110 ? -16.778 -4.699 14.339 1.00 92.81 110 LEU A CA 1
ATOM 843 C C . LEU A 1 110 ? -17.420 -3.808 15.413 1.00 92.81 110 LEU A C 1
ATOM 845 O O . LEU A 1 110 ? -16.945 -3.786 16.553 1.00 92.81 110 LEU A O 1
ATOM 849 N N . GLY A 1 111 ? -18.407 -2.987 15.039 1.00 93.75 111 GLY A N 1
ATOM 850 C CA . GLY A 1 111 ? -18.984 -1.934 15.887 1.00 93.75 111 GLY A CA 1
ATOM 851 C C . GLY A 1 111 ? -18.011 -0.799 16.255 1.00 93.75 111 GLY A C 1
ATOM 852 O O . GLY A 1 111 ? -18.324 0.039 17.097 1.00 93.75 111 GLY A O 1
ATOM 853 N N . LYS A 1 112 ? -16.810 -0.771 15.661 1.00 96.50 112 LYS A N 1
ATOM 854 C CA . LYS A 1 112 ? -15.739 0.205 15.923 1.00 96.50 112 LYS A CA 1
ATOM 855 C C . LYS A 1 112 ? -14.760 0.277 14.743 1.00 96.50 112 LYS A C 1
ATOM 857 O O . LYS A 1 112 ? -14.725 -0.659 13.944 1.00 96.50 112 LYS A O 1
ATOM 862 N N . PRO A 1 113 ? -13.921 1.326 14.643 1.00 97.81 113 PRO A N 1
ATOM 863 C CA . PRO A 1 113 ? -12.880 1.390 13.621 1.00 97.81 113 PRO A CA 1
ATOM 864 C C . PRO A 1 113 ? -11.912 0.203 13.689 1.00 97.81 113 PRO A C 1
ATOM 866 O O . PRO A 1 113 ? -11.577 -0.272 14.781 1.00 97.81 113 PRO A O 1
ATOM 869 N N . VAL A 1 114 ? -11.411 -0.243 12.533 1.00 96.69 114 VAL A N 1
ATOM 870 C CA . VAL A 1 114 ? -10.522 -1.414 12.459 1.00 96.69 114 VAL A CA 1
ATOM 871 C C . VAL A 1 114 ? -9.282 -1.222 13.353 1.00 96.69 114 VAL A C 1
ATOM 873 O O . VAL A 1 114 ? -8.630 -0.169 13.287 1.00 96.69 114 VAL A O 1
ATOM 876 N N . PRO A 1 115 ? -8.913 -2.205 14.198 1.00 97.06 115 PRO A N 1
ATOM 877 C CA . PRO A 1 115 ? -7.717 -2.125 15.035 1.00 97.06 115 PRO A CA 1
ATOM 878 C C . PRO A 1 115 ? -6.417 -2.052 14.220 1.00 97.06 115 PRO A C 1
ATOM 880 O O . PRO A 1 115 ? -6.245 -2.777 13.242 1.00 97.06 115 PRO A O 1
ATOM 883 N N . PHE A 1 116 ? -5.435 -1.270 14.681 1.00 97.19 116 PHE A N 1
ATOM 884 C CA . PHE A 1 116 ? -4.136 -1.116 14.001 1.00 97.19 116 PHE A CA 1
ATOM 885 C C . PHE A 1 116 ? -3.416 -2.439 13.726 1.00 97.19 116 PHE A C 1
ATOM 887 O O . PHE A 1 116 ? -2.858 -2.631 12.649 1.00 97.19 116 PHE A O 1
ATOM 894 N N . ARG A 1 117 ? -3.478 -3.384 14.672 1.00 95.25 117 ARG A N 1
ATOM 895 C CA . ARG A 1 117 ? -2.900 -4.722 14.500 1.00 95.25 117 ARG A CA 1
ATOM 896 C C . ARG A 1 117 ? -3.524 -5.472 13.324 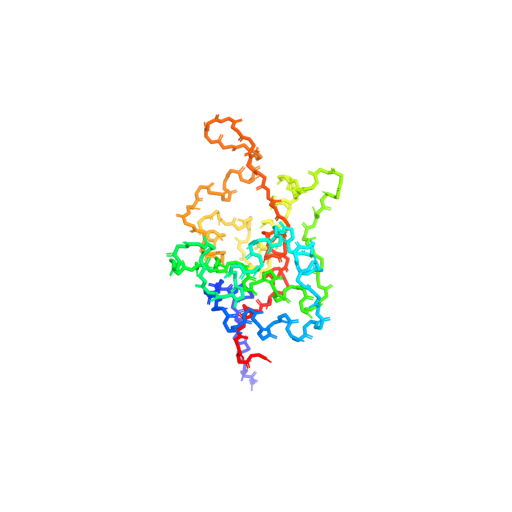1.00 95.25 117 ARG A C 1
ATOM 898 O O . ARG A 1 117 ? -2.809 -6.139 12.585 1.00 95.25 117 ARG A O 1
ATOM 905 N N . GLN A 1 118 ? -4.838 -5.348 13.149 1.00 95.38 118 GLN A N 1
ATOM 906 C CA . GLN A 1 118 ? -5.552 -5.973 12.043 1.00 95.38 118 GLN A CA 1
ATOM 907 C C . GLN A 1 118 ? -5.190 -5.302 10.716 1.00 95.38 118 GLN A C 1
ATOM 909 O O . GLN A 1 118 ? -4.913 -6.007 9.758 1.00 95.38 118 GLN A O 1
ATOM 914 N N . ILE A 1 119 ? -5.066 -3.971 10.673 1.00 96.25 119 ILE A N 1
ATOM 915 C CA . ILE A 1 119 ? -4.607 -3.238 9.475 1.00 96.25 119 ILE A CA 1
ATOM 916 C C . ILE A 1 119 ? -3.197 -3.667 9.065 1.00 96.25 119 ILE A C 1
ATOM 918 O O . ILE A 1 119 ? -2.950 -3.953 7.896 1.00 96.25 119 ILE A O 1
ATOM 922 N N . ALA A 1 120 ? -2.279 -3.769 10.029 1.00 95.56 120 ALA A N 1
ATOM 923 C CA . ALA A 1 120 ? -0.931 -4.260 9.770 1.00 95.56 120 ALA A CA 1
ATOM 924 C C . ALA A 1 120 ? -0.932 -5.701 9.237 1.00 95.56 120 ALA A C 1
ATOM 926 O O . ALA A 1 120 ? -0.133 -6.014 8.359 1.00 95.56 120 ALA A O 1
ATOM 927 N N . GLY A 1 121 ? -1.847 -6.553 9.715 1.00 93.69 121 GLY A N 1
ATOM 928 C CA . GLY A 1 121 ? -2.066 -7.897 9.178 1.00 93.69 121 GLY A CA 1
ATOM 929 C C . GLY A 1 121 ? -2.598 -7.885 7.742 1.00 93.69 121 GLY A C 1
ATOM 930 O O . GLY A 1 121 ? -1.981 -8.490 6.867 1.00 93.69 121 GLY A O 1
ATOM 931 N N . MET A 1 122 ? -3.674 -7.132 7.489 1.00 94.44 122 MET A N 1
ATOM 932 C CA . MET A 1 122 ? -4.313 -7.014 6.172 1.00 94.44 122 MET A CA 1
ATOM 933 C C . MET A 1 122 ? -3.341 -6.499 5.109 1.00 94.44 122 MET A C 1
ATOM 935 O O . MET A 1 122 ? -3.311 -7.022 4.006 1.00 94.44 122 MET A O 1
ATOM 939 N N . LEU A 1 123 ? -2.492 -5.526 5.444 1.00 95.25 123 LEU A N 1
ATOM 940 C CA . LEU A 1 123 ? -1.492 -4.969 4.524 1.00 95.25 123 LEU A CA 1
ATOM 941 C C . LEU A 1 123 ? -0.127 -5.677 4.588 1.00 95.25 123 LEU A C 1
ATOM 943 O O . LEU A 1 123 ? 0.795 -5.295 3.863 1.00 95.25 123 LEU A O 1
ATOM 947 N N . ARG A 1 124 ? 0.029 -6.678 5.469 1.00 94.00 124 ARG A N 1
ATOM 948 C CA . ARG A 1 124 ? 1.307 -7.339 5.792 1.00 94.00 124 ARG A CA 1
ATOM 949 C C . ARG A 1 124 ? 2.460 -6.348 6.016 1.00 94.00 124 ARG A C 1
ATOM 951 O O . ARG A 1 124 ? 3.552 -6.473 5.460 1.00 94.00 124 ARG A O 1
ATOM 958 N N . LEU A 1 125 ? 2.212 -5.343 6.849 1.00 93.38 125 LEU A N 1
ATOM 959 C CA . LEU A 1 125 ? 3.235 -4.389 7.268 1.00 93.38 125 LEU A CA 1
ATOM 960 C C . LEU A 1 125 ? 4.212 -5.054 8.243 1.00 93.38 125 LEU A C 1
ATOM 962 O O . LEU A 1 125 ? 3.827 -5.888 9.059 1.00 93.38 125 LEU A O 1
ATOM 966 N N . SER A 1 126 ? 5.476 -4.636 8.202 1.00 88.25 126 SER A N 1
ATOM 967 C CA . SER A 1 126 ? 6.510 -5.129 9.122 1.00 88.25 126 SER A CA 1
ATOM 968 C C . SER A 1 126 ? 6.353 -4.610 10.555 1.00 88.25 126 SER A C 1
ATOM 970 O O . SER A 1 126 ? 6.938 -5.178 11.473 1.00 88.25 126 SER A O 1
ATOM 972 N N . SER A 1 127 ? 5.572 -3.544 10.762 1.00 92.50 127 SER A N 1
ATOM 973 C CA . SER A 1 127 ? 5.311 -2.961 12.077 1.00 92.50 127 SER A CA 1
ATOM 974 C C . SER A 1 127 ? 3.828 -2.679 12.284 1.00 92.50 127 SER A C 1
ATOM 976 O O . SER A 1 127 ? 3.171 -2.035 11.464 1.00 92.50 127 SER A O 1
ATOM 978 N N . VAL A 1 128 ? 3.323 -3.108 13.442 1.00 91.06 128 VAL A N 1
ATOM 979 C CA . VAL A 1 128 ? 1.967 -2.796 13.919 1.00 91.06 128 VAL A CA 1
ATOM 980 C C . VAL A 1 128 ? 1.809 -1.336 14.344 1.00 91.06 128 VAL A C 1
ATOM 982 O O . VAL A 1 128 ? 0.685 -0.860 14.476 1.00 91.06 128 VAL A O 1
ATOM 985 N N . GLU A 1 129 ? 2.914 -0.614 14.547 1.00 94.50 129 GLU A N 1
ATOM 986 C CA . GLU A 1 129 ? 2.879 0.810 14.879 1.00 94.50 129 GLU A CA 1
ATOM 987 C C . GLU A 1 129 ? 2.645 1.682 13.644 1.00 94.50 129 GLU A C 1
ATOM 989 O O . GLU A 1 129 ? 2.174 2.807 13.782 1.00 94.50 129 GLU A O 1
ATOM 994 N N . THR A 1 130 ? 2.945 1.188 12.438 1.00 96.06 130 THR A N 1
ATOM 995 C CA . THR A 1 130 ? 2.811 1.972 11.202 1.00 96.06 130 THR A CA 1
ATOM 996 C C . THR A 1 130 ? 1.396 2.535 11.010 1.00 96.06 130 THR A C 1
ATOM 998 O O . THR A 1 130 ? 1.290 3.750 10.844 1.00 96.06 130 THR A O 1
ATOM 1001 N N . PRO A 1 131 ? 0.309 1.748 11.150 1.00 97.50 131 PRO A N 1
ATOM 1002 C CA . PRO A 1 131 ? -1.049 2.294 11.115 1.00 97.50 131 PRO A CA 1
ATOM 1003 C C . PRO A 1 131 ? -1.326 3.330 12.217 1.00 97.50 131 PRO A C 1
ATOM 1005 O O . PRO A 1 131 ? -2.036 4.302 11.989 1.00 97.50 131 PRO A O 1
ATOM 1008 N N . ALA A 1 132 ? -0.739 3.167 13.406 1.00 97.31 132 ALA A N 1
ATOM 1009 C CA . ALA A 1 132 ? -0.888 4.138 14.490 1.00 97.31 132 ALA A CA 1
ATOM 1010 C C . ALA A 1 132 ? -0.120 5.447 14.224 1.00 97.31 132 ALA A C 1
ATOM 1012 O O . ALA A 1 132 ? -0.485 6.501 14.742 1.00 97.31 132 ALA A O 1
ATOM 1013 N N . TYR A 1 133 ? 0.967 5.404 13.452 1.00 97.88 133 TYR A N 1
ATOM 1014 C CA . TYR A 1 133 ? 1.659 6.607 12.989 1.00 97.88 133 TYR A CA 1
ATOM 1015 C C . TYR A 1 133 ? 0.861 7.328 11.907 1.00 97.88 133 TYR A C 1
ATOM 1017 O O . TYR A 1 133 ? 0.733 8.543 11.982 1.00 97.88 133 TYR A O 1
ATOM 1025 N N . TRP A 1 134 ? 0.265 6.591 10.968 1.00 97.88 134 TRP A N 1
ATOM 1026 C CA . TRP A 1 134 ? -0.627 7.147 9.945 1.00 97.88 134 TRP A CA 1
ATOM 1027 C C . TRP A 1 134 ? -1.808 7.900 10.552 1.00 97.88 134 TRP A C 1
ATOM 1029 O O . TRP A 1 134 ? -2.013 9.061 10.228 1.00 97.88 134 TRP A O 1
ATOM 1039 N N . ALA A 1 135 ? -2.489 7.284 11.520 1.00 97.50 135 ALA A N 1
ATOM 1040 C CA . ALA A 1 135 ? -3.570 7.900 12.291 1.00 97.50 135 ALA A CA 1
ATOM 1041 C C . ALA A 1 135 ? -3.186 9.231 12.956 1.00 97.50 135 ALA A C 1
ATOM 1043 O O . ALA A 1 135 ? -4.005 10.134 13.086 1.00 97.50 135 ALA A O 1
ATOM 1044 N N . ARG A 1 136 ? -1.932 9.349 13.405 1.00 96.50 136 ARG A N 1
ATOM 1045 C CA . ARG A 1 136 ? -1.418 10.552 14.074 1.00 96.50 136 ARG A CA 1
ATOM 1046 C C . ARG A 1 136 ? -0.777 11.553 13.113 1.00 96.50 136 ARG A C 1
ATOM 1048 O O . ARG A 1 136 ? -0.464 12.659 13.535 1.00 96.50 136 ARG A O 1
ATOM 1055 N N . GLY A 1 137 ? -0.476 11.152 11.879 1.00 96.69 137 GLY A N 1
ATOM 1056 C CA . GLY A 1 137 ? 0.336 11.915 10.925 1.00 96.69 137 GLY A CA 1
ATOM 1057 C C . GLY A 1 137 ? 1.826 12.035 11.274 1.00 96.69 137 GLY A C 1
ATOM 1058 O O . GLY A 1 137 ? 2.600 12.548 10.465 1.00 96.69 137 GLY A O 1
ATOM 1059 N N . VAL A 1 138 ? 2.263 11.538 12.436 1.00 96.94 138 VAL A N 1
ATOM 1060 C CA . VAL A 1 138 ? 3.644 11.656 12.927 1.00 96.94 138 VAL A CA 1
ATOM 1061 C C . VAL A 1 138 ? 4.158 10.353 13.536 1.00 96.94 138 VAL A C 1
ATOM 1063 O O . VAL A 1 138 ? 3.428 9.572 14.154 1.00 96.94 138 VAL A O 1
ATOM 1066 N N . ARG A 1 139 ? 5.457 10.118 13.353 1.00 95.31 139 ARG A N 1
ATOM 1067 C CA . ARG A 1 139 ? 6.226 9.002 13.907 1.00 95.31 139 ARG A CA 1
ATOM 1068 C C . ARG A 1 139 ? 6.674 9.307 15.338 1.00 95.31 139 ARG A C 1
ATOM 1070 O O . ARG A 1 139 ? 6.589 10.435 15.813 1.00 95.31 139 ARG A O 1
ATOM 1077 N N . ARG A 1 140 ? 7.221 8.297 16.023 1.00 92.62 140 ARG A N 1
ATOM 1078 C CA . ARG A 1 140 ? 7.756 8.442 17.390 1.00 92.62 140 ARG A CA 1
ATOM 1079 C C . ARG A 1 140 ? 8.907 9.449 17.500 1.00 92.62 140 ARG A C 1
ATOM 1081 O O . ARG A 1 140 ? 9.062 10.062 18.546 1.00 92.62 140 ARG A O 1
ATOM 1088 N N . ASP A 1 141 ? 9.692 9.618 16.439 1.00 94.69 141 ASP A N 1
ATOM 1089 C CA . ASP A 1 141 ? 10.800 10.579 16.359 1.00 94.69 141 ASP A CA 1
ATOM 1090 C C . ASP A 1 141 ? 10.352 11.989 15.924 1.00 94.69 141 ASP A C 1
ATOM 1092 O O . ASP A 1 141 ? 11.190 12.827 15.604 1.00 94.69 141 ASP A O 1
ATOM 1096 N N . GLY A 1 142 ? 9.039 12.252 15.877 1.00 95.00 142 GLY A N 1
ATOM 1097 C CA . GLY A 1 142 ? 8.463 13.542 15.487 1.00 95.00 142 GLY A CA 1
ATOM 1098 C C . GLY A 1 142 ? 8.433 13.797 13.979 1.00 95.00 142 GLY A C 1
ATOM 1099 O O . GLY A 1 142 ? 7.895 14.812 13.544 1.00 95.00 142 GLY A O 1
ATOM 1100 N N . LYS A 1 143 ? 8.971 12.887 13.158 1.00 95.94 143 LYS A N 1
ATOM 1101 C CA . LYS A 1 143 ? 8.937 13.033 11.699 1.00 95.94 143 LYS A CA 1
ATOM 1102 C C . LYS A 1 143 ? 7.547 12.721 11.140 1.00 95.94 143 LYS A C 1
ATOM 1104 O O . LYS A 1 143 ? 6.837 11.900 11.724 1.00 95.94 143 LYS A O 1
ATOM 1109 N N . PRO A 1 144 ? 7.175 13.286 9.979 1.00 95.81 144 PRO A N 1
ATOM 1110 C CA . PRO A 1 144 ? 5.928 12.936 9.309 1.00 95.81 144 PRO A CA 1
ATOM 1111 C C . PRO A 1 144 ? 5.792 11.428 9.053 1.00 95.81 144 PRO A C 1
ATOM 1113 O O . PRO A 1 144 ? 6.773 10.735 8.759 1.00 95.81 144 PRO A O 1
ATOM 1116 N N . ALA A 1 145 ? 4.563 10.925 9.142 1.00 96.44 145 ALA A N 1
ATOM 1117 C CA . ALA A 1 145 ? 4.189 9.548 8.829 1.00 96.44 145 ALA A CA 1
ATOM 1118 C C . ALA A 1 145 ? 3.249 9.517 7.611 1.00 96.44 145 ALA A C 1
ATOM 1120 O O . ALA A 1 145 ? 2.062 9.227 7.764 1.00 96.44 145 ALA A O 1
ATOM 1121 N N . PRO A 1 146 ? 3.752 9.841 6.408 1.00 96.31 146 PRO A N 1
ATOM 1122 C CA . PRO A 1 146 ? 2.916 9.960 5.223 1.00 96.31 146 PRO A CA 1
ATOM 1123 C C . PRO A 1 146 ? 2.318 8.614 4.812 1.00 96.31 146 PRO A C 1
ATOM 1125 O O . PRO A 1 146 ? 2.961 7.560 4.906 1.00 96.31 146 PRO A O 1
ATOM 1128 N N . ILE A 1 147 ? 1.092 8.677 4.299 1.00 97.81 147 ILE A N 1
ATOM 1129 C CA . ILE A 1 147 ? 0.431 7.573 3.611 1.00 97.81 147 ILE A CA 1
ATOM 1130 C C . ILE A 1 147 ? 0.569 7.848 2.115 1.00 97.81 147 ILE A C 1
ATOM 1132 O O . ILE A 1 147 ? -0.102 8.720 1.569 1.00 97.81 147 ILE A O 1
ATOM 1136 N N . TYR A 1 148 ? 1.489 7.141 1.463 1.00 97.50 148 TYR A N 1
ATOM 1137 C CA . TYR A 1 148 ? 1.753 7.308 0.034 1.00 97.50 148 TYR A CA 1
ATOM 1138 C C . TYR A 1 148 ? 0.714 6.601 -0.846 1.00 97.50 148 TYR A C 1
ATOM 1140 O O . TYR A 1 148 ? -0.077 5.782 -0.370 1.00 97.50 148 TYR A O 1
ATOM 1148 N N . ARG A 1 149 ? 0.740 6.926 -2.143 1.00 98.12 149 ARG A N 1
ATOM 1149 C CA . ARG A 1 149 ? -0.275 6.549 -3.138 1.00 98.12 149 ARG A CA 1
ATOM 1150 C C . ARG A 1 149 ? -0.526 5.045 -3.195 1.00 98.12 149 ARG A C 1
ATOM 1152 O O . ARG A 1 149 ? -1.673 4.618 -3.163 1.00 98.12 149 ARG A O 1
ATOM 1159 N N . ASP A 1 150 ? 0.533 4.240 -3.181 1.00 97.44 150 ASP A N 1
ATOM 1160 C CA . ASP A 1 150 ? 0.449 2.776 -3.150 1.00 97.44 150 ASP A CA 1
ATOM 1161 C C . ASP A 1 150 ? -0.290 2.231 -1.914 1.00 97.44 150 ASP A C 1
ATOM 1163 O O . ASP A 1 150 ? -1.041 1.262 -2.016 1.00 97.44 150 ASP A O 1
ATOM 1167 N N . ARG A 1 151 ? -0.137 2.862 -0.744 1.00 97.81 151 ARG A N 1
ATOM 1168 C CA . ARG A 1 151 ? -0.887 2.483 0.464 1.00 97.81 151 ARG A CA 1
ATOM 1169 C C . ARG A 1 151 ? -2.342 2.918 0.346 1.00 97.81 151 ARG A C 1
ATOM 1171 O O . ARG A 1 151 ? -3.216 2.119 0.654 1.00 97.81 151 ARG A O 1
ATOM 1178 N N . ALA A 1 152 ? -2.605 4.132 -0.133 1.00 98.38 152 ALA A N 1
ATOM 1179 C CA . ALA A 1 152 ? -3.968 4.622 -0.347 1.00 98.38 152 ALA A CA 1
ATOM 1180 C C . ALA A 1 152 ? -4.745 3.761 -1.366 1.00 98.38 152 ALA A C 1
ATOM 1182 O O . ALA A 1 152 ? -5.929 3.490 -1.169 1.00 98.38 152 ALA A O 1
ATOM 1183 N N . LEU A 1 153 ? -4.077 3.263 -2.413 1.00 98.56 153 LEU A N 1
ATOM 1184 C CA . LEU A 1 153 ? -4.630 2.279 -3.350 1.00 98.56 153 LEU A CA 1
ATOM 1185 C C . LEU A 1 153 ? -4.941 0.948 -2.659 1.00 98.56 153 LEU A C 1
ATOM 1187 O O . LEU A 1 153 ? -6.046 0.429 -2.789 1.00 98.56 153 LEU A O 1
ATOM 1191 N N . ALA A 1 154 ? -3.995 0.408 -1.885 1.00 98.12 154 ALA A N 1
ATOM 1192 C CA . ALA A 1 154 ? -4.198 -0.848 -1.165 1.00 98.12 154 ALA A CA 1
ATOM 1193 C C . ALA A 1 154 ? -5.349 -0.766 -0.144 1.00 98.12 154 ALA A C 1
ATOM 1195 O O . ALA A 1 154 ? -6.106 -1.722 0.012 1.00 98.12 154 ALA A O 1
ATOM 1196 N N . LEU A 1 155 ? -5.511 0.378 0.527 1.00 98.12 155 LEU A N 1
ATOM 1197 C CA . LEU A 1 155 ? -6.646 0.642 1.414 1.00 98.12 155 LEU A CA 1
ATOM 1198 C C . LEU A 1 155 ? -7.970 0.662 0.635 1.00 98.12 155 LEU A C 1
ATOM 1200 O O . LEU A 1 155 ? -8.946 0.065 1.092 1.00 98.12 155 LEU A O 1
ATOM 1204 N N . ASN A 1 156 ? -8.002 1.283 -0.550 1.00 97.88 156 ASN A N 1
ATOM 1205 C CA . ASN A 1 156 ? -9.211 1.303 -1.373 1.00 97.88 156 ASN A CA 1
ATOM 1206 C C . ASN A 1 156 ? -9.584 -0.094 -1.893 1.00 97.88 156 ASN A C 1
ATOM 1208 O O . ASN A 1 156 ? -10.758 -0.458 -1.889 1.00 97.88 156 ASN A O 1
ATOM 1212 N N . ALA A 1 157 ? -8.586 -0.901 -2.270 1.00 97.31 157 ALA A N 1
ATOM 1213 C CA . ALA A 1 157 ? -8.781 -2.296 -2.659 1.00 97.31 157 ALA A CA 1
ATOM 12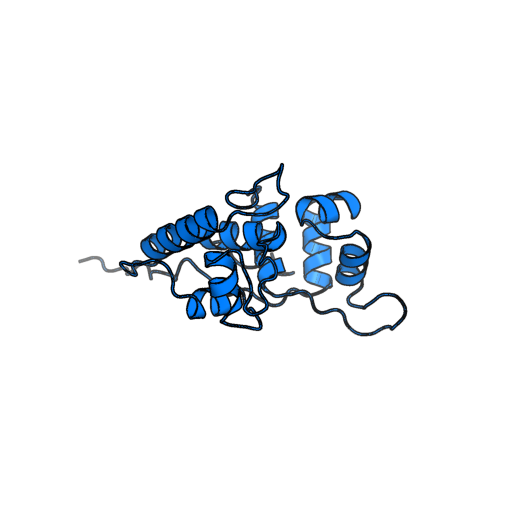14 C C . ALA A 1 157 ? -9.446 -3.115 -1.543 1.00 97.31 157 ALA A C 1
ATOM 1216 O O . ALA A 1 157 ? -10.402 -3.839 -1.803 1.00 97.31 157 ALA A O 1
ATOM 1217 N N . LEU A 1 158 ? -8.972 -2.974 -0.297 1.00 96.25 158 LEU A N 1
ATOM 1218 C CA . LEU A 1 158 ? -9.558 -3.663 0.859 1.00 96.25 158 LEU A CA 1
ATOM 1219 C C . LEU A 1 158 ? -11.011 -3.254 1.098 1.00 96.25 158 LEU A C 1
ATOM 1221 O O . LEU A 1 158 ? -11.843 -4.113 1.378 1.00 96.25 158 LEU A O 1
ATOM 1225 N N . LEU A 1 159 ? -11.309 -1.959 0.975 1.00 95.50 159 LEU A N 1
ATOM 1226 C CA . LEU A 1 159 ? -12.658 -1.434 1.168 1.00 95.50 159 LEU A CA 1
ATOM 1227 C C . LEU A 1 159 ? -13.644 -1.986 0.126 1.00 95.50 159 LEU A C 1
ATOM 1229 O O . LEU A 1 159 ? -14.786 -2.283 0.455 1.00 95.50 159 LEU A O 1
ATOM 1233 N N . HIS A 1 160 ? -13.173 -2.194 -1.105 1.00 95.00 160 HIS A N 1
ATOM 1234 C CA . HIS A 1 160 ? -13.949 -2.796 -2.194 1.00 95.00 160 HIS A CA 1
ATOM 1235 C C . HIS A 1 160 ? -13.898 -4.332 -2.207 1.00 95.00 160 HIS A C 1
ATOM 1237 O O . HIS A 1 160 ? -14.414 -4.959 -3.128 1.00 95.00 160 HIS A O 1
ATOM 1243 N N . GLY A 1 161 ? -13.275 -4.955 -1.202 1.00 93.06 161 GLY A N 1
ATOM 1244 C CA . GLY A 1 161 ? -13.181 -6.408 -1.084 1.00 93.06 161 GLY A CA 1
ATOM 1245 C C . GLY A 1 161 ? -12.388 -7.087 -2.201 1.00 93.06 161 GLY A C 1
ATOM 1246 O O . GLY A 1 161 ? -12.665 -8.235 -2.546 1.00 93.06 161 GLY A O 1
ATOM 1247 N N . LEU A 1 162 ? -11.416 -6.387 -2.793 1.00 93.81 162 LEU A N 1
ATOM 1248 C CA . LEU A 1 162 ? -10.609 -6.934 -3.878 1.00 93.81 162 LEU A CA 1
ATOM 1249 C C . LEU A 1 162 ? -9.605 -7.973 -3.373 1.00 93.81 162 LEU A C 1
ATOM 1251 O O . LEU A 1 162 ? -8.964 -7.815 -2.330 1.00 93.81 162 LEU A O 1
ATOM 1255 N N . MET A 1 163 ? -9.405 -9.009 -4.185 1.00 92.56 163 MET A N 1
ATOM 1256 C CA . MET A 1 163 ? -8.331 -9.976 -3.989 1.00 92.56 163 MET A CA 1
ATOM 1257 C C . MET A 1 163 ? -6.971 -9.370 -4.387 1.00 92.56 163 MET A C 1
ATOM 1259 O O . MET A 1 163 ? -6.895 -8.630 -5.373 1.00 92.56 163 MET A O 1
ATOM 1263 N N . PRO A 1 164 ? -5.876 -9.718 -3.683 1.00 93.25 164 PRO A N 1
ATOM 1264 C CA . PRO A 1 164 ? -4.511 -9.458 -4.137 1.00 93.25 164 PRO A CA 1
ATOM 1265 C C . PRO A 1 164 ? -4.284 -9.880 -5.593 1.00 93.25 164 PRO A C 1
ATOM 1267 O O . PRO A 1 164 ? -4.660 -10.985 -5.982 1.00 93.25 164 PRO A O 1
ATOM 1270 N N . TRP A 1 165 ? -3.616 -9.040 -6.386 1.00 93.38 165 TRP A N 1
ATOM 1271 C CA . TRP A 1 165 ? -3.189 -9.435 -7.727 1.00 93.38 165 TRP A CA 1
ATOM 1272 C C . TRP A 1 165 ? -2.162 -10.575 -7.670 1.00 93.38 165 TRP A C 1
ATOM 1274 O O . TRP A 1 165 ? -1.175 -10.496 -6.932 1.00 93.38 165 TRP A O 1
ATOM 1284 N N . THR A 1 166 ? -2.363 -11.606 -8.491 1.00 88.56 166 THR A N 1
ATOM 1285 C CA . THR A 1 166 ? -1.447 -12.743 -8.663 1.00 88.56 166 THR A CA 1
ATOM 1286 C C . THR A 1 166 ? -1.211 -13.008 -10.152 1.00 88.56 166 THR A C 1
ATOM 1288 O O . THR A 1 166 ? -1.889 -12.431 -10.995 1.00 88.56 166 THR A O 1
ATOM 1291 N N . ALA A 1 167 ? -0.236 -13.855 -10.493 1.00 82.00 167 ALA A N 1
ATOM 1292 C CA . ALA A 1 167 ? 0.051 -14.200 -11.889 1.00 82.00 167 ALA A CA 1
ATOM 1293 C C . ALA A 1 167 ? -1.045 -15.062 -12.553 1.00 82.00 167 ALA A C 1
ATOM 1295 O O . ALA A 1 167 ? -1.040 -15.202 -13.769 1.00 82.00 167 ALA A O 1
ATOM 1296 N N . GLU A 1 168 ? -1.951 -15.648 -11.765 1.00 77.31 168 GLU A N 1
ATOM 1297 C CA . GLU A 1 168 ? -3.012 -16.556 -12.234 1.00 77.31 168 GLU A CA 1
ATOM 1298 C C . GLU A 1 168 ? -4.334 -15.834 -12.549 1.00 77.31 168 GLU A C 1
ATOM 1300 O O . GLU A 1 168 ? -5.310 -16.483 -12.923 1.00 77.31 168 GLU A O 1
ATOM 1305 N N . ARG A 1 169 ? -4.381 -14.512 -12.350 1.00 67.19 169 ARG A N 1
ATOM 1306 C CA . ARG A 1 169 ? -5.556 -13.672 -12.598 1.00 67.19 169 ARG A CA 1
ATOM 1307 C C . ARG A 1 169 ? -5.627 -13.244 -14.059 1.00 67.19 169 ARG A C 1
ATOM 1309 O O . ARG A 1 169 ? -6.760 -13.244 -14.587 1.00 67.19 169 ARG A O 1
#

Foldseek 3Di:
DDDDPPPPDQLQDAFDWEALLLLVLLCVLVVDDLVVVCVQLVHDSQVSVLSNVQAHPPPRHGDTDFRLLLQLSQLVSVVHFQQCADPVVQFRALVSLQVLQQLSCVSRVVPGGHQLQVVCRRRVPPDSCLSVLSNVQADPVRHGSTHHRSNSSSSVSSSNSHDGRYSVD

Mean predicted aligned error: 5.46 Å